Protein AF-A0A378UVE0-F1 (afdb_monomer)

Sequence (83 aa):
MSADFSVRMQLIVDVLAQTLDRAVLFDDEELTPITHSRQLGELDDVRVHSVLQRETRAEVKAALFEFGIGSADSALWIPAFPQ

Solvent-accessible surface area (backbone atoms only — not comparable to full-atom values): 5215 Å² total; per-residue (Å²): 120,67,69,62,52,56,55,52,49,48,51,51,34,44,51,49,16,65,73,66,75,42,68,35,75,44,55,51,96,84,51,41,53,72,49,64,29,77,80,71,86,88,72,55,73,68,57,50,41,27,67,76,70,48,38,56,55,69,72,58,50,52,50,46,47,73,76,38,62,86,76,54,93,61,96,80,87,77,77,78,76,83,128

Secondary structure (DSSP, 8-state):
-HHHHHHHHHHHHHHHHHHHTS--EEE-TT--EEEE----S---HHHHHHHHHS---HHHHHHHHHTTGGG-SSPPP------

Structure (mmCIF, N/CA/C/O backbone):
data_AF-A0A378UVE0-F1
#
_entry.id   AF-A0A378UVE0-F1
#
loop_
_atom_site.group_PDB
_atom_site.id
_atom_site.type_symbol
_atom_site.label_atom_id
_atom_site.label_alt_id
_atom_site.label_comp_id
_atom_site.label_asym_id
_atom_site.label_entity_id
_atom_site.label_seq_id
_atom_site.pdbx_PDB_ins_code
_atom_site.Cartn_x
_atom_site.Cartn_y
_atom_site.Cartn_z
_atom_site.occupancy
_atom_site.B_iso_or_equiv
_atom_site.auth_seq_id
_atom_site.auth_comp_id
_atom_site.auth_asym_id
_atom_site.auth_atom_id
_atom_site.pdbx_PDB_model_num
ATOM 1 N N . MET A 1 1 ? -10.990 16.424 -14.635 1.00 55.69 1 MET A N 1
ATOM 2 C CA . MET A 1 1 ? -11.079 14.947 -14.606 1.00 55.69 1 MET A CA 1
ATOM 3 C C . MET A 1 1 ? -10.255 14.298 -13.489 1.00 55.69 1 MET A C 1
ATOM 5 O O . MET A 1 1 ? -10.720 13.290 -12.990 1.00 55.69 1 MET A O 1
ATOM 9 N N . SER A 1 2 ? -9.104 14.830 -13.035 1.00 62.00 2 SER A N 1
ATOM 10 C CA . SER A 1 2 ? -8.278 14.110 -12.035 1.00 62.00 2 SER A CA 1
ATOM 11 C C . SER A 1 2 ? -8.820 14.102 -10.596 1.00 62.00 2 SER A C 1
ATOM 13 O O . SER A 1 2 ? -8.610 13.125 -9.888 1.00 62.00 2 SER A O 1
ATOM 15 N N . ALA A 1 3 ? -9.558 15.135 -10.167 1.00 68.62 3 ALA A N 1
ATOM 16 C CA . ALA A 1 3 ? -10.099 15.192 -8.803 1.00 68.62 3 ALA A CA 1
ATOM 17 C C . ALA A 1 3 ? -11.106 14.062 -8.506 1.00 68.62 3 ALA A C 1
ATOM 19 O O . ALA A 1 3 ? -11.115 13.519 -7.407 1.00 68.62 3 ALA A O 1
ATOM 20 N N . ASP A 1 4 ? -11.907 13.673 -9.502 1.00 85.69 4 ASP A N 1
ATOM 21 C CA . ASP A 1 4 ? -12.896 12.595 -9.377 1.00 85.69 4 ASP A CA 1
ATOM 22 C C . ASP A 1 4 ? -12.222 11.222 -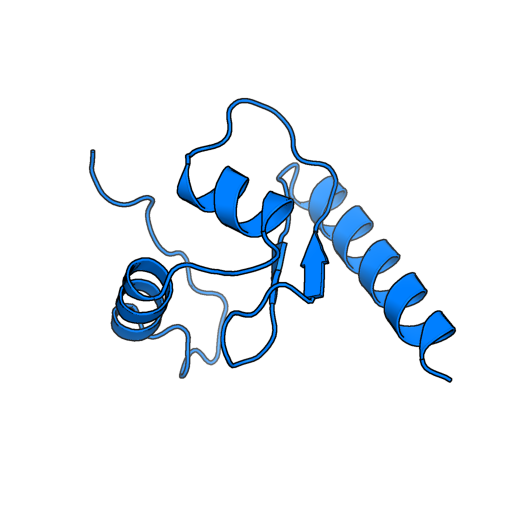9.203 1.00 85.69 4 ASP A C 1
ATOM 24 O O . ASP A 1 4 ? -12.626 10.411 -8.371 1.00 85.69 4 ASP A O 1
ATOM 28 N N . PHE A 1 5 ? -11.110 10.996 -9.914 1.00 86.06 5 PHE A N 1
ATOM 29 C CA . PHE A 1 5 ? -10.314 9.778 -9.774 1.00 86.06 5 PHE A CA 1
ATOM 30 C C . PHE A 1 5 ? -9.708 9.647 -8.372 1.00 86.06 5 PHE A C 1
ATOM 32 O O . PHE A 1 5 ? -9.894 8.617 -7.726 1.00 86.06 5 PHE A O 1
ATOM 39 N N . SER A 1 6 ? -9.038 10.690 -7.870 1.00 87.38 6 SER A N 1
ATOM 40 C CA . SER A 1 6 ? -8.418 10.656 -6.539 1.00 87.38 6 SER A CA 1
ATOM 41 C C . SER A 1 6 ? -9.446 10.440 -5.423 1.00 87.38 6 SER A C 1
ATOM 43 O O . SER A 1 6 ? -9.212 9.626 -4.532 1.00 87.38 6 SER A O 1
ATOM 45 N N . VAL A 1 7 ? -10.607 11.103 -5.497 1.00 92.69 7 VAL A N 1
ATOM 46 C CA . VAL A 1 7 ? -11.705 10.911 -4.530 1.00 92.69 7 VAL A CA 1
ATOM 47 C C . VAL A 1 7 ? -12.233 9.478 -4.576 1.00 92.69 7 VAL A C 1
ATOM 49 O O . VAL A 1 7 ? -12.416 8.849 -3.533 1.00 92.69 7 VAL A O 1
ATOM 52 N N . ARG A 1 8 ? -12.438 8.929 -5.777 1.00 94.75 8 ARG A N 1
ATOM 53 C CA . ARG A 1 8 ? -12.920 7.556 -5.939 1.00 94.75 8 ARG A CA 1
ATOM 54 C C . ARG A 1 8 ? -11.916 6.523 -5.425 1.00 94.75 8 ARG A C 1
ATOM 56 O O . ARG A 1 8 ? -12.335 5.557 -4.793 1.00 94.75 8 ARG A O 1
ATOM 63 N N . MET A 1 9 ? -10.620 6.714 -5.672 1.00 95.31 9 MET A N 1
ATOM 64 C CA . MET A 1 9 ? -9.580 5.812 -5.163 1.00 95.31 9 MET A CA 1
ATOM 65 C C . MET A 1 9 ? -9.500 5.847 -3.638 1.00 95.31 9 MET A C 1
ATOM 67 O O . MET A 1 9 ? -9.435 4.788 -3.019 1.00 95.31 9 MET A O 1
ATOM 71 N N . GLN A 1 10 ? -9.591 7.035 -3.028 1.00 95.62 10 GLN A N 1
ATOM 72 C CA . GLN A 1 10 ? -9.631 7.158 -1.570 1.00 95.62 10 GLN A CA 1
ATOM 73 C C . GLN A 1 10 ? -10.800 6.368 -0.973 1.00 95.62 10 GLN A C 1
ATOM 75 O O . GLN A 1 10 ? -10.601 5.584 -0.050 1.00 95.62 10 GLN A O 1
ATOM 80 N N . LEU A 1 11 ? -12.002 6.513 -1.544 1.00 96.75 11 LEU A N 1
ATOM 81 C CA . LEU A 1 11 ? -13.184 5.783 -1.083 1.00 96.75 11 LEU A CA 1
ATOM 82 C C . LEU A 1 11 ? -12.983 4.262 -1.154 1.00 96.75 11 LEU A C 1
ATOM 84 O O . LEU A 1 11 ? -13.345 3.553 -0.219 1.00 96.75 11 LEU A O 1
ATOM 88 N N . ILE A 1 12 ? -12.407 3.757 -2.248 1.00 97.00 12 ILE A N 1
ATOM 89 C CA . ILE A 1 12 ? -12.132 2.321 -2.409 1.00 97.00 12 ILE A CA 1
ATOM 90 C C . ILE A 1 12 ? -11.155 1.840 -1.336 1.00 97.00 12 ILE A C 1
ATOM 92 O O . ILE A 1 12 ? -11.405 0.820 -0.697 1.00 97.00 12 ILE A O 1
ATOM 96 N N . VAL A 1 13 ? -10.071 2.581 -1.112 1.00 97.19 13 VAL A N 1
ATOM 97 C CA . VAL A 1 13 ? -9.057 2.235 -0.111 1.00 97.19 13 VAL A CA 1
ATOM 98 C C . VAL A 1 13 ? -9.631 2.250 1.308 1.00 97.19 13 VAL A C 1
ATOM 100 O O . VAL A 1 13 ? -9.356 1.334 2.083 1.00 97.19 13 VAL A O 1
ATOM 103 N N . ASP A 1 14 ? -10.495 3.209 1.634 1.00 97.44 14 ASP A N 1
ATOM 104 C CA . ASP A 1 14 ? -11.154 3.272 2.942 1.00 97.44 14 ASP A CA 1
ATOM 105 C C . ASP A 1 14 ? -12.161 2.127 3.153 1.00 97.44 14 ASP A C 1
ATOM 107 O O . ASP A 1 14 ? -12.260 1.589 4.260 1.00 97.44 14 ASP A O 1
ATOM 111 N N . VAL A 1 15 ? -12.892 1.722 2.107 1.00 97.69 15 VAL A N 1
ATOM 112 C CA . VAL A 1 15 ? -13.809 0.567 2.154 1.00 97.69 15 VAL A CA 1
ATOM 113 C C . VAL A 1 15 ? -13.035 -0.744 2.286 1.00 97.69 15 VAL A C 1
ATOM 115 O O . VAL A 1 15 ? -13.419 -1.602 3.085 1.00 97.69 15 VAL A O 1
ATOM 118 N N . LEU A 1 16 ? -11.933 -0.906 1.548 1.00 96.56 16 LEU A N 1
ATOM 119 C CA . LEU A 1 16 ? -11.066 -2.080 1.668 1.00 96.56 16 LEU A CA 1
ATOM 120 C C . LEU A 1 16 ? -10.488 -2.190 3.076 1.00 96.56 16 LEU A C 1
ATOM 122 O O . LEU A 1 16 ? -10.527 -3.270 3.658 1.00 96.56 16 LEU A O 1
ATOM 126 N N . ALA A 1 17 ? -10.023 -1.081 3.650 1.00 96.12 17 ALA A N 1
ATOM 127 C CA . ALA A 1 17 ? -9.464 -1.088 4.994 1.00 96.12 17 ALA A CA 1
ATOM 128 C C . ALA A 1 17 ? -10.485 -1.508 6.058 1.00 96.12 17 ALA A C 1
ATOM 130 O O . ALA A 1 17 ? -10.171 -2.317 6.928 1.00 96.12 17 ALA A O 1
ATOM 131 N N . GLN A 1 18 ? -11.726 -1.022 5.951 1.00 95.88 18 GLN A N 1
ATOM 132 C CA . GLN A 1 18 ? -12.824 -1.455 6.822 1.00 95.88 18 GLN A CA 1
ATOM 133 C C . GLN A 1 18 ? -13.166 -2.935 6.630 1.00 95.88 18 GLN A C 1
ATOM 135 O O . GLN A 1 18 ? -13.406 -3.642 7.601 1.00 95.88 18 GLN A O 1
ATOM 140 N N . THR A 1 19 ? -13.172 -3.413 5.385 1.00 96.44 19 THR A N 1
ATOM 141 C CA . THR A 1 19 ? -13.517 -4.807 5.064 1.00 96.44 19 THR A CA 1
ATOM 142 C C . THR A 1 19 ? -12.451 -5.787 5.552 1.00 96.44 19 THR A C 1
ATOM 144 O O . THR A 1 19 ? -12.775 -6.887 5.994 1.00 96.44 19 THR A O 1
ATOM 147 N N . LEU A 1 20 ? -11.179 -5.395 5.469 1.00 92.31 20 LEU A N 1
ATOM 148 C CA . LEU A 1 20 ? -10.036 -6.213 5.872 1.00 92.31 20 LEU A CA 1
ATOM 149 C C . LEU A 1 20 ? -9.686 -6.074 7.359 1.00 92.31 20 LEU A C 1
ATOM 151 O O . LEU A 1 20 ? -8.832 -6.822 7.831 1.00 92.31 20 LEU A O 1
ATOM 155 N N . ASP A 1 21 ? -10.294 -5.110 8.061 1.00 92.31 21 ASP A N 1
ATOM 156 C CA . ASP A 1 21 ? -9.905 -4.670 9.409 1.00 92.31 21 ASP A CA 1
ATOM 157 C C . ASP A 1 21 ? -8.393 -4.378 9.516 1.00 92.31 21 ASP A C 1
ATOM 159 O O . ASP A 1 21 ? -7.711 -4.715 10.485 1.00 92.31 21 ASP A O 1
ATOM 163 N N . ARG A 1 22 ? -7.823 -3.815 8.440 1.00 89.44 22 ARG A N 1
ATOM 164 C CA . ARG A 1 22 ? -6.380 -3.575 8.270 1.00 89.44 22 ARG A CA 1
ATOM 165 C C . ARG A 1 22 ? -6.131 -2.339 7.419 1.00 89.44 22 ARG A C 1
ATOM 167 O O . ARG A 1 22 ? -6.867 -2.070 6.478 1.00 89.44 22 ARG A O 1
ATOM 174 N N . ALA A 1 23 ? -5.055 -1.609 7.706 1.00 93.06 23 ALA A N 1
ATOM 175 C CA . ALA A 1 23 ? -4.683 -0.439 6.915 1.00 93.06 23 ALA A CA 1
ATOM 176 C C . ALA A 1 23 ? -4.197 -0.829 5.506 1.00 93.06 23 ALA A C 1
ATOM 178 O O . ALA A 1 23 ? -3.331 -1.695 5.357 1.00 93.06 23 ALA A O 1
ATOM 179 N N . VAL A 1 24 ? -4.691 -0.125 4.488 1.00 94.38 24 VAL A N 1
ATOM 180 C CA . VAL A 1 24 ? -4.393 -0.358 3.068 1.00 94.38 24 VAL A CA 1
ATOM 181 C C . VAL A 1 24 ? -3.527 0.776 2.522 1.00 94.38 24 VAL A C 1
ATOM 183 O O . VAL A 1 24 ? -3.766 1.949 2.812 1.00 94.38 24 VAL A O 1
ATOM 186 N N . LEU A 1 25 ? -2.520 0.409 1.734 1.00 94.62 25 LEU A N 1
ATOM 187 C CA . LEU A 1 25 ? -1.704 1.302 0.918 1.00 94.62 25 LEU A CA 1
ATOM 188 C C . LEU A 1 25 ? -1.931 0.903 -0.544 1.00 94.62 25 LEU A C 1
ATOM 190 O O . LEU A 1 25 ? -1.962 -0.290 -0.846 1.00 94.62 25 LEU A O 1
ATOM 194 N N . PHE A 1 26 ? -2.164 1.882 -1.413 1.00 94.75 26 PHE A N 1
ATOM 195 C CA . PHE A 1 26 ? -2.355 1.675 -2.842 1.00 94.75 26 PHE A CA 1
ATOM 196 C C . PHE A 1 26 ? -1.255 2.401 -3.604 1.00 94.75 26 PHE A C 1
ATOM 198 O O . PHE A 1 26 ? -1.166 3.631 -3.540 1.00 94.75 26 PHE A O 1
ATOM 205 N N . ASP A 1 27 ? -0.460 1.621 -4.326 1.00 94.19 27 ASP A N 1
ATOM 206 C CA . ASP A 1 27 ? 0.704 2.079 -5.070 1.00 94.19 27 ASP A CA 1
ATOM 207 C C . ASP A 1 27 ? 0.486 1.910 -6.581 1.00 94.19 27 ASP A C 1
ATOM 209 O O . ASP A 1 27 ? -0.394 1.161 -7.018 1.00 94.19 27 ASP A O 1
ATOM 213 N N . ASP A 1 28 ? 1.289 2.607 -7.383 1.00 93.19 28 ASP A N 1
ATOM 214 C CA . ASP A 1 28 ? 1.437 2.308 -8.809 1.00 93.19 28 ASP A CA 1
ATOM 215 C C . ASP A 1 28 ? 2.366 1.103 -9.065 1.00 93.19 28 ASP A C 1
ATOM 217 O O . ASP A 1 2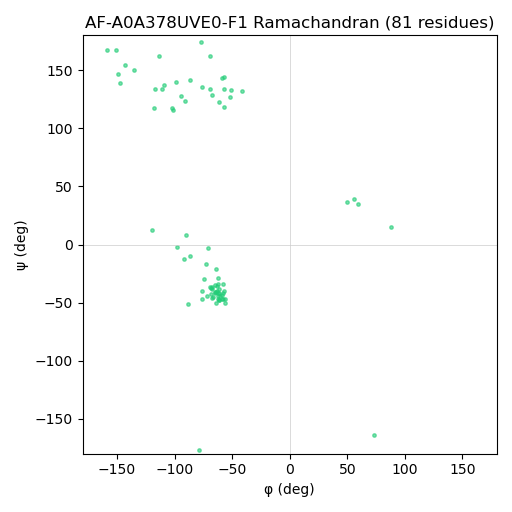8 ? 2.850 0.441 -8.144 1.00 93.19 28 ASP A O 1
ATOM 221 N N . GLU A 1 29 ? 2.617 0.805 -10.343 1.00 92.94 29 GLU A N 1
ATOM 222 C CA . GLU A 1 29 ? 3.488 -0.300 -10.770 1.00 92.94 29 GLU A CA 1
ATOM 223 C C . GLU A 1 29 ? 4.955 -0.137 -10.345 1.00 92.94 29 GLU A C 1
ATOM 225 O O . GLU A 1 29 ? 5.681 -1.125 -10.242 1.00 92.94 29 GLU A O 1
ATOM 230 N N . GLU A 1 30 ? 5.389 1.089 -10.042 1.00 93.25 30 GLU A N 1
ATOM 231 C CA . GLU A 1 30 ? 6.723 1.377 -9.519 1.00 93.25 30 GLU A CA 1
ATOM 232 C C . GLU A 1 30 ? 6.763 1.349 -7.983 1.00 93.25 30 GLU A C 1
ATOM 234 O O . GLU A 1 30 ? 7.784 1.709 -7.387 1.00 93.25 30 GLU A O 1
ATOM 239 N N . LEU A 1 31 ? 5.680 0.914 -7.328 1.00 94.19 31 LEU A N 1
ATOM 240 C CA . LEU A 1 31 ? 5.495 0.936 -5.876 1.00 94.19 31 LEU A CA 1
ATOM 241 C C . LEU A 1 31 ? 5.580 2.358 -5.297 1.00 94.19 31 LEU A C 1
ATOM 243 O O . LEU A 1 31 ? 6.126 2.569 -4.208 1.00 94.19 31 LEU A O 1
ATOM 247 N N . THR A 1 32 ? 5.099 3.353 -6.042 1.00 93.31 32 THR A N 1
ATOM 248 C CA . THR A 1 32 ? 4.950 4.730 -5.562 1.00 93.31 32 THR A CA 1
ATOM 249 C C . THR A 1 32 ? 3.558 4.918 -4.952 1.00 93.31 32 THR A C 1
ATOM 251 O O . THR A 1 32 ? 2.561 4.711 -5.649 1.00 93.31 32 THR A O 1
ATOM 254 N N . PRO A 1 33 ? 3.461 5.355 -3.682 1.00 94.56 33 PRO A N 1
ATOM 255 C CA . PRO A 1 33 ? 2.180 5.585 -3.023 1.00 94.56 33 PRO A CA 1
ATOM 256 C C . PRO A 1 33 ? 1.266 6.571 -3.748 1.00 94.56 33 PRO A C 1
ATOM 258 O O . PRO A 1 33 ? 1.556 7.765 -3.847 1.00 94.56 33 PRO A O 1
ATOM 261 N N . ILE A 1 34 ? 0.098 6.085 -4.175 1.00 94.12 34 ILE A N 1
ATOM 262 C CA . ILE A 1 34 ? -0.986 6.901 -4.735 1.00 94.12 34 ILE A CA 1
ATOM 263 C C . ILE A 1 34 ? -1.893 7.391 -3.605 1.00 94.12 34 ILE A C 1
ATOM 265 O O . ILE A 1 34 ? -2.202 8.582 -3.516 1.00 94.12 34 ILE A O 1
ATOM 269 N N . THR A 1 35 ? -2.350 6.477 -2.744 1.00 95.38 35 THR A N 1
ATOM 270 C CA . T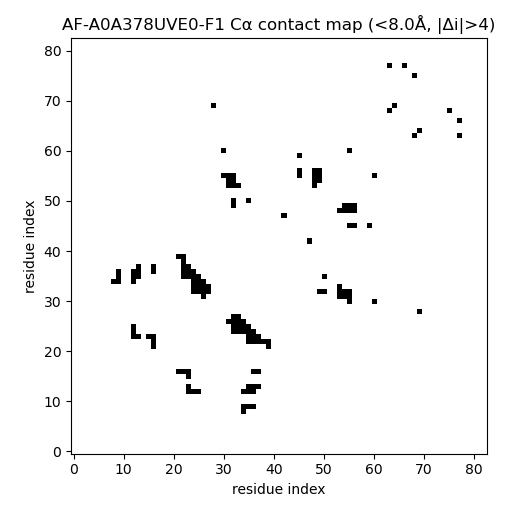HR A 1 35 ? -3.163 6.810 -1.570 1.00 95.38 35 THR A CA 1
ATOM 271 C C . THR A 1 35 ? -3.114 5.714 -0.497 1.00 95.38 35 THR A C 1
ATOM 273 O O . THR A 1 35 ? -2.636 4.608 -0.731 1.00 95.38 35 THR A O 1
ATOM 276 N N . HIS A 1 36 ? -3.595 6.021 0.705 1.00 96.25 36 HIS A N 1
ATOM 277 C CA . HIS A 1 36 ? -3.642 5.124 1.850 1.00 96.25 36 HIS A CA 1
ATOM 278 C C . HIS A 1 36 ? -4.914 5.348 2.671 1.00 96.25 36 HIS A C 1
ATOM 280 O O . HIS A 1 36 ? -5.488 6.439 2.688 1.00 96.25 36 HIS A O 1
ATOM 286 N N . SER A 1 37 ? -5.338 4.311 3.387 1.00 96.56 37 SER A N 1
ATOM 287 C CA . SER A 1 37 ? -6.400 4.423 4.382 1.00 96.56 37 SER A CA 1
ATOM 288 C C . SER A 1 37 ? -5.859 5.056 5.659 1.00 96.56 37 SER A C 1
ATOM 290 O O . SER A 1 37 ? -4.645 5.195 5.854 1.00 96.56 37 SER A O 1
ATOM 292 N N . ARG A 1 38 ? -6.748 5.333 6.615 1.00 94.69 38 ARG A N 1
ATOM 293 C CA . ARG A 1 38 ? -6.326 5.595 7.996 1.00 94.69 38 ARG A CA 1
ATOM 294 C C . ARG A 1 38 ? -5.401 4.475 8.492 1.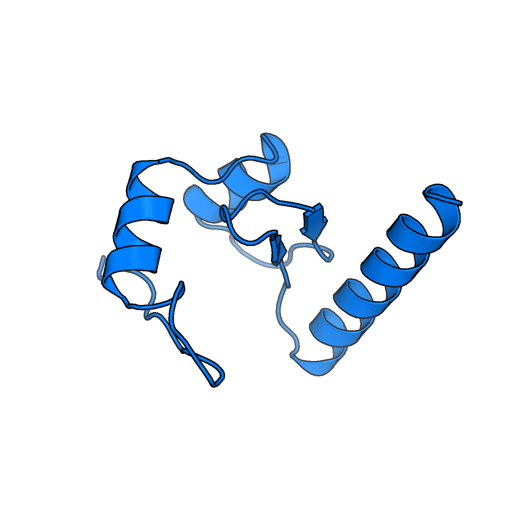00 94.69 38 ARG A C 1
ATOM 296 O O . ARG A 1 38 ? -5.708 3.295 8.326 1.00 94.69 38 ARG A O 1
ATOM 303 N N . GLN A 1 39 ? -4.283 4.866 9.098 1.00 92.88 39 GLN A N 1
ATOM 304 C CA . GLN A 1 39 ? -3.361 3.947 9.761 1.00 92.88 39 GLN A CA 1
ATOM 305 C C . GLN A 1 39 ? -3.810 3.728 11.215 1.00 92.88 39 GLN A C 1
ATOM 307 O O . GLN A 1 39 ? -4.290 4.662 11.864 1.00 92.88 39 GLN A O 1
ATOM 312 N N . LEU A 1 40 ? -3.692 2.496 11.709 1.00 85.44 40 LEU A N 1
ATOM 313 C CA . LEU A 1 40 ? -4.134 2.071 13.039 1.00 85.44 40 LEU A CA 1
ATOM 314 C C . LEU A 1 40 ? -3.042 1.212 13.684 1.00 85.44 40 LEU A C 1
ATOM 316 O O . LEU A 1 40 ? -2.339 0.496 12.978 1.00 85.44 40 LEU A O 1
ATOM 320 N N . GLY A 1 41 ? -2.950 1.248 15.014 1.00 86.50 41 GLY A N 1
ATOM 321 C CA . GLY A 1 41 ? -1.966 0.464 15.763 1.00 86.50 41 GLY A CA 1
ATOM 322 C C . GLY A 1 41 ? -0.535 0.993 15.638 1.00 86.50 41 GLY A C 1
ATOM 323 O O . GLY A 1 41 ? -0.316 2.145 15.261 1.00 86.50 41 GLY A O 1
ATOM 324 N N . GLU A 1 42 ? 0.428 0.148 16.001 1.00 88.44 42 GLU A N 1
ATOM 325 C CA . GLU A 1 42 ? 1.849 0.439 15.809 1.00 88.44 42 GLU A CA 1
ATOM 326 C C . GLU A 1 42 ? 2.233 0.243 14.344 1.00 88.44 42 GLU A C 1
ATOM 328 O O . GLU A 1 42 ? 1.828 -0.728 13.702 1.00 88.44 42 GLU A O 1
ATOM 333 N N . LEU A 1 43 ? 3.005 1.189 13.816 1.00 88.75 43 LEU A N 1
ATOM 334 C CA . LEU A 1 43 ? 3.489 1.164 12.443 1.00 88.75 43 LEU A CA 1
ATOM 335 C C . LEU A 1 43 ? 4.991 0.927 12.464 1.00 88.75 43 LEU A C 1
ATOM 337 O O . LEU A 1 43 ? 5.706 1.590 13.213 1.00 88.75 43 LEU A O 1
ATOM 341 N N . ASP A 1 44 ? 5.456 0.020 11.612 1.00 88.69 44 ASP A N 1
ATOM 342 C CA . ASP A 1 44 ? 6.881 -0.122 11.348 1.00 88.69 44 ASP A CA 1
ATOM 343 C C . ASP A 1 44 ? 7.435 1.086 10.567 1.00 88.69 44 ASP A C 1
ATOM 345 O O . ASP A 1 44 ? 6.704 1.867 9.942 1.00 88.69 44 ASP A O 1
ATOM 349 N N . ASP A 1 45 ? 8.758 1.235 10.587 1.00 91.56 45 ASP A N 1
ATOM 350 C CA . ASP A 1 45 ? 9.453 2.363 9.960 1.00 91.56 45 ASP A C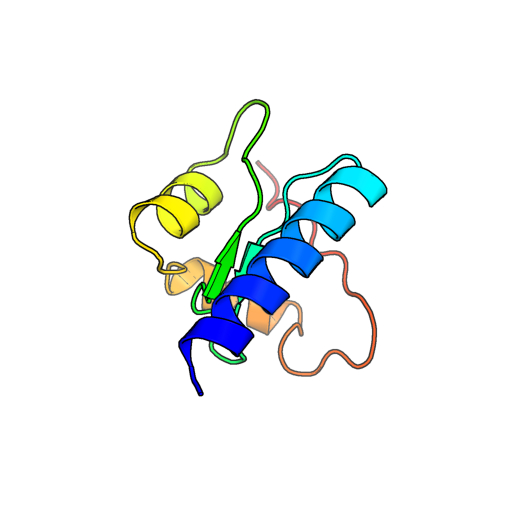A 1
ATOM 351 C C . ASP A 1 45 ? 9.261 2.429 8.439 1.00 91.56 45 ASP A C 1
ATOM 353 O O . ASP A 1 45 ? 9.304 3.519 7.854 1.00 91.56 45 ASP A O 1
ATOM 357 N N . VAL A 1 46 ? 9.050 1.282 7.785 1.00 90.94 46 VAL A N 1
ATOM 358 C CA . VAL A 1 46 ? 8.792 1.212 6.341 1.00 90.94 46 VAL A CA 1
ATOM 359 C C . VAL A 1 46 ? 7.434 1.839 6.044 1.00 90.94 46 VAL A C 1
ATOM 361 O O . VAL A 1 46 ? 7.320 2.686 5.150 1.00 90.94 46 VAL A O 1
ATOM 364 N N . ARG A 1 47 ? 6.410 1.501 6.832 1.00 91.31 47 ARG A N 1
ATOM 365 C CA . ARG A 1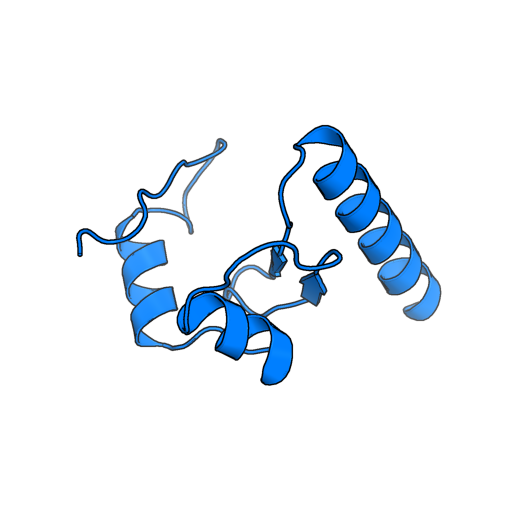 47 ? 5.065 2.057 6.706 1.00 91.31 47 ARG A CA 1
ATOM 366 C C . ARG A 1 47 ? 5.031 3.544 7.038 1.00 91.31 47 ARG A C 1
ATOM 368 O O . ARG A 1 47 ? 4.426 4.307 6.283 1.00 91.31 47 ARG A O 1
ATOM 375 N N . VAL A 1 48 ? 5.684 3.968 8.122 1.00 93.88 48 VAL A N 1
ATOM 376 C CA . VAL A 1 48 ? 5.775 5.391 8.498 1.00 93.88 48 VAL A CA 1
ATOM 377 C C . VAL A 1 48 ? 6.422 6.200 7.376 1.00 93.88 48 VAL A C 1
ATOM 379 O O . VAL A 1 48 ? 5.892 7.240 6.983 1.00 93.88 48 VAL A O 1
ATOM 382 N N . HIS A 1 49 ? 7.532 5.708 6.821 1.00 94.88 49 HIS A N 1
ATOM 383 C CA . HIS A 1 49 ? 8.214 6.365 5.712 1.00 94.88 49 HIS A CA 1
ATOM 384 C C . HIS A 1 49 ? 7.312 6.469 4.475 1.00 94.88 49 HIS A C 1
ATOM 386 O O . HIS A 1 49 ? 7.141 7.566 3.949 1.00 94.88 49 HIS A O 1
ATOM 392 N N . SER A 1 50 ? 6.662 5.367 4.090 1.00 94.38 50 SER A N 1
ATOM 393 C CA . SER A 1 50 ? 5.778 5.315 2.916 1.00 94.38 50 SER A CA 1
ATOM 394 C C . SER A 1 50 ? 4.638 6.325 2.990 1.00 94.38 50 SER A C 1
ATOM 396 O O . SER A 1 50 ? 4.345 7.015 2.017 1.00 94.38 50 SER A O 1
ATOM 398 N N . VAL A 1 51 ? 4.024 6.478 4.164 1.00 94.12 51 VAL A N 1
ATOM 399 C CA . VAL A 1 51 ? 2.905 7.410 4.361 1.00 94.12 51 VAL A CA 1
ATOM 400 C C . VAL A 1 51 ? 3.375 8.864 4.447 1.00 94.12 51 VAL A C 1
ATOM 402 O O . VAL A 1 51 ? 2.787 9.737 3.806 1.00 94.12 51 VAL A O 1
ATOM 405 N N . LEU A 1 52 ? 4.417 9.145 5.236 1.00 94.88 52 LEU A N 1
ATOM 406 C CA . LEU A 1 52 ? 4.856 10.521 5.487 1.00 94.88 52 LEU A CA 1
ATOM 407 C C . LEU A 1 52 ? 5.623 11.120 4.308 1.00 94.88 52 LEU A C 1
ATOM 409 O O . LEU A 1 52 ? 5.432 12.296 4.005 1.00 94.88 52 LEU A O 1
ATOM 413 N N . GLN A 1 53 ? 6.478 10.328 3.657 1.00 95.75 53 GLN A N 1
ATOM 414 C CA . GLN A 1 53 ? 7.293 10.780 2.526 1.00 95.75 53 GLN A CA 1
ATOM 415 C C . GLN A 1 53 ? 6.613 10.543 1.178 1.00 95.75 53 GLN A C 1
ATOM 417 O O . GLN A 1 53 ? 7.041 11.116 0.183 1.00 95.75 53 GLN A O 1
ATOM 422 N N . ARG A 1 54 ? 5.524 9.758 1.149 1.00 93.69 54 ARG A N 1
ATOM 423 C CA . ARG A 1 54 ? 4.840 9.344 -0.088 1.00 93.69 54 ARG A CA 1
ATOM 424 C C . ARG A 1 54 ? 5.794 8.650 -1.060 1.00 93.69 54 ARG A C 1
ATOM 426 O O . ARG A 1 54 ? 5.734 8.858 -2.266 1.00 93.69 54 ARG A O 1
ATOM 433 N N . GLU A 1 55 ? 6.679 7.833 -0.505 1.00 95.31 55 GLU A N 1
ATOM 434 C CA . GLU A 1 55 ? 7.723 7.126 -1.234 1.00 95.31 55 GLU A CA 1
ATOM 435 C C . GLU A 1 55 ? 8.003 5.780 -0.568 1.00 95.31 55 GLU A C 1
ATOM 437 O O . GLU A 1 55 ? 8.092 5.691 0.654 1.00 95.31 55 GLU A O 1
ATOM 442 N N . THR A 1 56 ? 8.204 4.741 -1.372 1.00 93.56 56 THR A N 1
ATOM 443 C CA . THR A 1 56 ? 8.710 3.452 -0.888 1.00 93.56 56 THR A CA 1
ATOM 444 C C . THR A 1 56 ? 10.223 3.417 -1.065 1.00 93.56 56 THR A C 1
ATOM 446 O O . THR A 1 56 ? 10.721 3.640 -2.169 1.00 93.56 56 THR A O 1
ATOM 449 N N . ARG A 1 57 ? 10.965 3.106 0.004 1.00 94.62 57 ARG A N 1
ATOM 450 C CA . ARG A 1 57 ? 12.434 3.056 -0.041 1.00 94.62 57 ARG A CA 1
ATOM 451 C C . ARG A 1 57 ? 12.930 2.054 -1.084 1.00 94.62 57 ARG A C 1
ATOM 453 O O . ARG A 1 57 ? 12.345 0.981 -1.241 1.00 94.62 57 ARG A O 1
ATOM 460 N N . ALA A 1 58 ? 14.031 2.378 -1.757 1.00 95.06 58 ALA A N 1
ATOM 461 C CA . ALA A 1 58 ? 14.566 1.572 -2.853 1.00 95.06 58 ALA A CA 1
ATOM 462 C C . ALA A 1 58 ? 14.872 0.122 -2.438 1.00 95.06 58 ALA A C 1
ATOM 464 O O . ALA A 1 58 ? 14.558 -0.807 -3.180 1.00 95.06 58 ALA A O 1
ATOM 465 N N . GLU A 1 59 ? 15.422 -0.086 -1.241 1.00 93.56 59 GLU A N 1
ATOM 466 C CA . GLU A 1 59 ? 15.712 -1.415 -0.701 1.00 93.56 59 GLU A CA 1
ATOM 467 C C . GLU A 1 59 ? 14.443 -2.240 -0.445 1.00 93.56 59 GLU A C 1
ATOM 469 O O . GLU A 1 59 ? 14.430 -3.446 -0.685 1.00 93.56 59 GLU A O 1
ATOM 474 N N . VAL A 1 60 ? 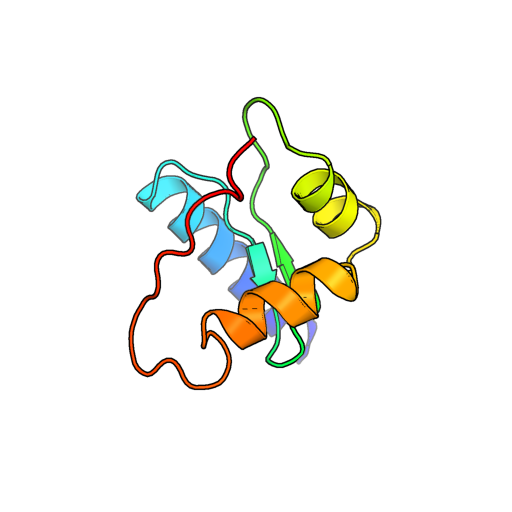13.351 -1.588 -0.035 1.00 92.81 60 VAL A N 1
ATOM 475 C CA . VAL A 1 60 ? 12.050 -2.239 0.161 1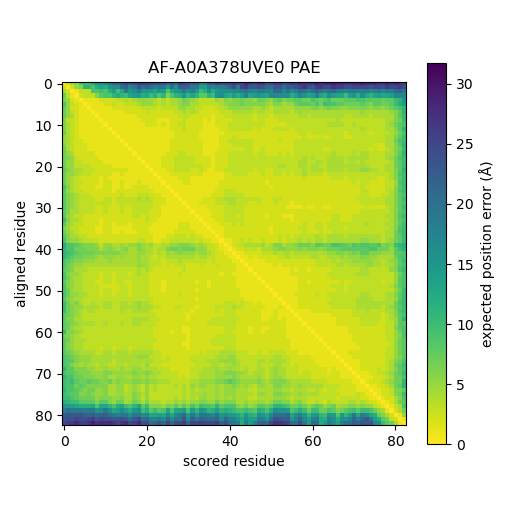.00 92.81 60 VAL A CA 1
ATOM 476 C C . VAL A 1 60 ? 11.437 -2.589 -1.191 1.00 92.81 60 VAL A C 1
ATOM 478 O O . VAL A 1 60 ? 10.978 -3.714 -1.366 1.00 92.81 60 VAL A O 1
ATOM 481 N N . LYS A 1 61 ? 11.484 -1.675 -2.173 1.00 94.31 61 LYS A N 1
ATOM 482 C CA . LYS A 1 61 ? 11.030 -1.960 -3.544 1.00 94.31 61 LYS A CA 1
ATOM 483 C C . LYS A 1 61 ? 11.761 -3.175 -4.116 1.00 94.31 61 LYS A C 1
ATOM 485 O O . LYS A 1 61 ? 11.114 -4.107 -4.583 1.00 94.31 61 LYS A O 1
ATOM 490 N N . ALA A 1 62 ? 13.094 -3.186 -4.031 1.00 93.88 62 ALA A N 1
ATOM 491 C CA . ALA A 1 62 ? 13.923 -4.281 -4.528 1.00 93.88 62 ALA A CA 1
ATOM 492 C C . ALA A 1 62 ? 13.519 -5.628 -3.913 1.00 93.88 62 ALA A C 1
ATOM 494 O O . ALA A 1 62 ? 13.303 -6.591 -4.646 1.00 93.88 62 ALA A O 1
ATOM 495 N N . ALA A 1 63 ? 13.329 -5.672 -2.593 1.00 91.94 63 ALA A N 1
ATOM 496 C CA . ALA A 1 63 ? 12.866 -6.870 -1.909 1.00 91.94 63 ALA A CA 1
ATOM 497 C C . ALA A 1 63 ? 11.473 -7.326 -2.364 1.00 91.94 63 ALA A C 1
ATOM 499 O O . ALA A 1 63 ? 11.273 -8.500 -2.659 1.00 91.94 63 ALA A O 1
ATOM 500 N N . LEU A 1 64 ? 10.500 -6.414 -2.448 1.00 92.19 64 LEU A N 1
ATOM 501 C CA . LEU A 1 64 ? 9.140 -6.748 -2.884 1.00 92.19 64 LEU A CA 1
ATOM 502 C C . LEU A 1 64 ? 9.127 -7.303 -4.320 1.00 92.19 64 LEU A C 1
ATOM 504 O O . LEU A 1 64 ? 8.405 -8.261 -4.608 1.00 92.19 64 LEU A O 1
ATOM 508 N N . PHE A 1 65 ? 9.958 -6.751 -5.210 1.00 93.69 65 PHE A N 1
ATOM 509 C CA . PHE A 1 65 ? 10.146 -7.285 -6.561 1.00 93.69 65 PHE A CA 1
ATOM 510 C C . PHE A 1 65 ? 10.841 -8.650 -6.572 1.00 93.69 65 PHE A C 1
ATOM 512 O O . PHE A 1 65 ? 10.447 -9.503 -7.365 1.00 93.69 65 PHE A O 1
ATOM 519 N N . GLU A 1 66 ? 11.799 -8.903 -5.679 1.00 93.19 66 GLU A N 1
ATOM 520 C CA . GLU A 1 66 ? 12.414 -10.227 -5.500 1.00 93.19 66 GLU A CA 1
ATOM 521 C C . GLU A 1 66 ? 11.389 -11.282 -5.042 1.00 93.19 66 GLU A C 1
ATOM 523 O O . GLU A 1 66 ? 11.425 -12.421 -5.506 1.00 93.19 66 GLU A O 1
ATOM 528 N N . PHE A 1 67 ? 10.402 -10.887 -4.230 1.00 91.00 67 PHE A N 1
ATOM 529 C CA . PHE A 1 67 ? 9.241 -11.720 -3.882 1.00 91.00 67 PHE A CA 1
ATOM 530 C C . PHE A 1 67 ? 8.247 -11.934 -5.041 1.00 91.00 67 PHE A C 1
ATOM 532 O O . PHE A 1 67 ? 7.274 -12.672 -4.883 1.00 91.00 67 PHE A O 1
ATOM 539 N N . GLY A 1 68 ? 8.476 -11.319 -6.205 1.00 93.12 68 GLY A N 1
ATOM 540 C CA . GLY A 1 68 ? 7.684 -11.528 -7.416 1.00 93.12 68 GLY A CA 1
ATOM 541 C C . GLY A 1 68 ? 6.459 -10.623 -7.557 1.00 93.12 68 GLY A C 1
ATOM 542 O O . GLY A 1 68 ? 5.613 -10.905 -8.406 1.00 93.12 68 GLY A O 1
ATOM 543 N N . ILE A 1 69 ? 6.348 -9.531 -6.783 1.00 92.50 69 ILE A N 1
ATOM 544 C CA . ILE A 1 69 ? 5.162 -8.651 -6.819 1.00 92.50 69 ILE A CA 1
ATOM 545 C C . ILE A 1 69 ? 4.879 -8.074 -8.215 1.00 92.50 69 ILE A C 1
ATOM 547 O O . ILE A 1 69 ? 3.723 -7.943 -8.599 1.00 92.50 69 ILE A O 1
ATOM 551 N N . GLY A 1 70 ? 5.924 -7.791 -9.001 1.00 92.69 70 GLY A N 1
ATOM 552 C CA . GLY A 1 70 ? 5.792 -7.186 -10.332 1.00 92.69 70 GLY A CA 1
ATOM 553 C C . GLY A 1 70 ? 5.250 -8.124 -11.416 1.00 92.69 70 GLY A C 1
ATOM 554 O O . GLY A 1 70 ? 4.811 -7.654 -12.460 1.00 92.69 70 GLY A O 1
ATOM 555 N N . SER A 1 71 ? 5.269 -9.440 -11.191 1.00 94.00 71 SER A N 1
ATOM 556 C CA . SER A 1 71 ? 4.743 -10.441 -12.131 1.00 94.00 71 SER A CA 1
ATOM 557 C C . SER A 1 71 ? 3.614 -11.282 -11.535 1.00 94.00 71 SER A C 1
ATOM 559 O O . SER A 1 71 ? 3.271 -12.326 -12.087 1.00 94.00 71 SER A O 1
ATOM 561 N N . ALA A 1 72 ? 3.071 -10.866 -10.392 1.00 92.81 72 ALA A N 1
ATOM 562 C CA . ALA A 1 72 ? 1.988 -11.560 -9.719 1.00 92.81 72 ALA A CA 1
ATOM 563 C C . ALA A 1 72 ? 0.696 -11.489 -10.545 1.00 92.81 72 ALA A C 1
ATOM 565 O O . ALA A 1 72 ? 0.245 -10.410 -10.922 1.00 92.81 72 ALA A O 1
ATOM 566 N N . ASP A 1 73 ? 0.069 -12.635 -10.790 1.00 94.56 73 ASP A N 1
ATOM 567 C CA . ASP A 1 73 ? -1.240 -12.738 -11.451 1.00 94.56 73 ASP A CA 1
ATOM 568 C C . ASP A 1 73 ? -2.402 -12.897 -10.454 1.00 94.56 73 ASP A C 1
ATOM 570 O O . ASP A 1 73 ? -3.574 -12.969 -10.826 1.00 94.56 73 ASP A O 1
ATOM 574 N N . SER A 1 74 ? -2.069 -12.960 -9.168 1.00 91.75 74 SER A N 1
ATOM 575 C CA . SER A 1 74 ? -2.972 -13.211 -8.056 1.00 91.75 74 SER A CA 1
ATOM 576 C C . SER A 1 74 ? -2.442 -12.539 -6.789 1.00 91.75 74 SER A C 1
ATOM 578 O O . SER A 1 74 ? -1.310 -12.056 -6.741 1.00 91.75 74 SER A O 1
ATOM 580 N N . ALA A 1 75 ? -3.283 -12.452 -5.757 1.00 88.19 75 ALA A N 1
ATOM 581 C CA . ALA A 1 75 ? -2.896 -11.815 -4.504 1.00 88.19 75 ALA A CA 1
ATOM 582 C C . ALA A 1 75 ? -1.710 -12.552 -3.856 1.00 88.19 75 ALA A C 1
ATOM 584 O O . ALA A 1 75 ? -1.812 -13.738 -3.539 1.00 88.19 75 ALA A O 1
ATOM 585 N N . LEU A 1 76 ? -0.613 -11.829 -3.619 1.00 89.00 76 LEU A N 1
ATOM 586 C CA . LEU A 1 76 ? 0.557 -12.335 -2.908 1.00 89.00 76 LEU A CA 1
ATOM 587 C C . LEU A 1 76 ? 0.539 -11.897 -1.449 1.00 89.00 76 LEU A C 1
ATOM 589 O O . LEU A 1 76 ? 0.228 -10.753 -1.117 1.00 89.00 76 LEU A O 1
ATOM 593 N N . TRP A 1 77 ? 0.939 -12.815 -0.577 1.00 87.56 77 TRP A N 1
ATOM 594 C CA . TRP A 1 77 ? 1.278 -12.498 0.798 1.00 87.56 77 TRP A CA 1
ATOM 595 C C . TRP A 1 77 ? 2.797 -12.467 0.929 1.00 87.56 77 TRP A C 1
ATOM 597 O O . TRP A 1 77 ? 3.460 -13.480 0.713 1.00 87.56 77 TRP A O 1
ATOM 607 N N . ILE A 1 78 ? 3.334 -11.301 1.281 1.00 83.75 78 ILE A N 1
ATOM 608 C CA . ILE A 1 78 ? 4.753 -11.134 1.583 1.00 83.75 78 ILE A CA 1
ATOM 609 C C . ILE A 1 78 ? 4.865 -11.108 3.109 1.00 83.75 78 ILE A C 1
ATOM 611 O O . ILE A 1 78 ? 4.271 -10.224 3.737 1.00 83.75 78 ILE A O 1
ATOM 615 N N . PRO A 1 79 ? 5.540 -12.092 3.729 1.00 74.12 79 PRO A N 1
ATOM 616 C CA . PRO A 1 79 ? 5.731 -12.091 5.170 1.00 74.12 79 PRO A CA 1
ATOM 617 C C . PRO A 1 79 ? 6.429 -10.799 5.591 1.00 74.12 79 PRO A C 1
ATOM 619 O O . PRO A 1 79 ? 7.312 -10.308 4.887 1.00 74.12 79 PRO A O 1
ATOM 622 N N . ALA A 1 80 ? 6.061 -10.265 6.760 1.00 69.00 80 ALA A N 1
ATOM 623 C CA . ALA A 1 80 ? 6.891 -9.252 7.398 1.00 69.00 80 ALA A CA 1
ATOM 624 C C . ALA A 1 80 ? 8.314 -9.821 7.476 1.00 69.00 80 ALA A C 1
ATOM 626 O O . ALA A 1 80 ? 8.477 -10.964 7.917 1.00 69.00 80 ALA A O 1
ATOM 627 N N . PHE A 1 81 ? 9.302 -9.068 6.976 1.00 53.12 81 PHE A N 1
ATOM 628 C CA . PHE A 1 81 ? 10.712 -9.446 7.059 1.00 53.12 81 PHE A CA 1
ATOM 629 C C . PHE A 1 81 ? 10.994 -10.030 8.452 1.00 53.12 81 PHE A C 1
ATOM 631 O O . PHE A 1 81 ? 10.533 -9.440 9.436 1.00 53.12 81 PHE A O 1
ATOM 638 N N . PRO A 1 82 ? 11.669 -11.192 8.564 1.00 45.00 82 PRO A N 1
ATOM 639 C CA . PRO A 1 82 ? 11.970 -11.740 9.874 1.00 45.00 82 PRO A CA 1
ATOM 640 C C . PRO A 1 82 ? 12.759 -10.697 10.665 1.00 45.00 82 PRO A C 1
ATOM 642 O O . PRO A 1 82 ? 13.664 -10.059 10.123 1.00 45.00 82 PRO A O 1
ATOM 645 N N . GLN A 1 83 ? 12.349 -10.508 11.918 1.00 44.19 83 GLN A N 1
ATOM 646 C CA . GLN A 1 83 ? 13.086 -9.694 12.879 1.00 44.19 83 GLN A CA 1
ATOM 647 C C . GLN A 1 83 ? 14.403 -10.368 13.260 1.00 44.19 83 GLN A C 1
ATOM 649 O O . GLN A 1 83 ? 14.418 -11.622 13.319 1.00 44.19 83 GLN A O 1
#

Radius of gyration: 13.35 Å; Cα contacts (8 Å, |Δi|>4): 74; chains: 1; bounding box: 30×28×30 Å

Mean predicted aligned error: 4.48 Å

Nearest PDB structures (foldseek):
  5lnh-assembly1_A  TM=8.588E-01  e=9.214E-01  Bacillus subtilis subsp. subtilis str. 168
  5ey0-assembly1_A  TM=7.252E-01  e=2.130E+00  Staphylococcus aureus subsp. aureus Mu3
  5ey0-assembly1_B  TM=7.020E-01  e=1.853E+00  Staphylococcus aureus subsp. aureus Mu3
  8c7u-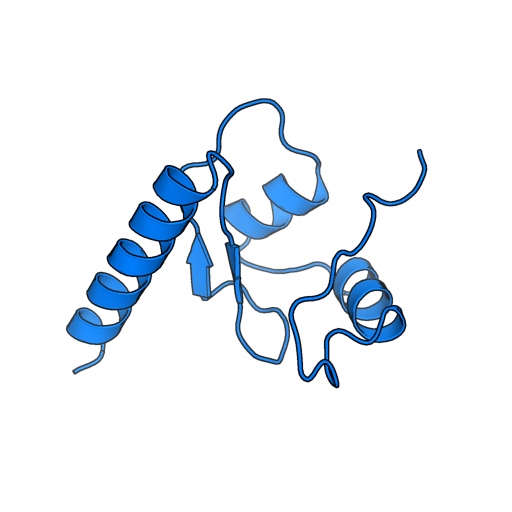assembly1_C  TM=6.078E-01  e=6.513E+00  Enterococcus faecalis V583

Foldseek 3Di:
DVVVVLVVVQVVQQVVCVVVVAKDFDAPLQRQTSDIYDHDDDDDPQRVCCVPVSGGDPVRSVVVVVVVVNPDPDDDDDDDDDD

pLDDT: mean 89.7, std 10.95, range [44.19, 97.69]

Organism: Mycolicibacterium fortuitum (NCBI:txid1766)